Protein AF-A0A1M4V567-F1 (afdb_monomer_lite)

Secondary structure (DSSP, 8-state):
-HHHHHHHHHHHHHHHHHHHHHHHT--TTSHHHHHHHHHT-HHHHTS-HHHHHHHHHHHHHHHHHHHHHHHHH-HHHHHHHHHHHHHHHHHHHHT-

Sequence (96 aa):
MLIYHCIENYHAIAHQVSWLSTLCRIDLSNPAVLDAVIDGDAALRQGNPEAFDKMRGLLVLAFQLVERSSQLHGSTRTAEFVVATITEIEKRRAGH

pLDDT: mean 90.61, std 9.06, range [50.06, 97.25]

Organism: NCBI:txid1122156

Structure (mmCIF, N/CA/C/O backbone):
data_AF-A0A1M4V567-F1
#
_entry.id   AF-A0A1M4V567-F1
#
loop_
_atom_site.group_PDB
_atom_site.id
_atom_site.type_symbol
_atom_site.label_atom_id
_atom_site.label_alt_id
_atom_site.label_comp_id
_atom_site.label_asym_id
_atom_site.label_entity_id
_atom_site.label_seq_id
_atom_site.pdbx_PDB_ins_code
_atom_site.Cartn_x
_atom_site.Cartn_y
_atom_site.Cartn_z
_atom_site.occupancy
_atom_site.B_iso_or_equiv
_atom_site.auth_seq_id
_atom_site.auth_comp_id
_atom_site.auth_asym_id
_atom_site.auth_atom_id
_atom_site.pdbx_PDB_model_num
ATOM 1 N N . MET A 1 1 ? -0.016 3.733 -25.136 1.00 58.47 1 MET A N 1
ATOM 2 C CA . MET A 1 1 ? -1.366 3.803 -24.533 1.00 58.47 1 MET A CA 1
ATOM 3 C C . MET A 1 1 ? -1.468 3.039 -23.208 1.00 58.47 1 MET A C 1
ATOM 5 O O . MET A 1 1 ? -1.970 3.616 -22.261 1.00 58.47 1 MET A O 1
ATOM 9 N N . LEU A 1 2 ? -0.931 1.812 -23.080 1.00 61.03 2 LEU A N 1
ATOM 10 C CA . LEU A 1 2 ? -1.024 1.010 -21.837 1.00 61.03 2 LEU A CA 1
ATOM 11 C C . LEU A 1 2 ? -0.300 1.602 -20.604 1.00 61.03 2 LEU A C 1
ATOM 13 O O . LEU A 1 2 ? -0.789 1.437 -19.492 1.00 61.03 2 LEU A O 1
ATOM 17 N N . ILE A 1 3 ? 0.805 2.336 -20.800 1.00 58.94 3 ILE A N 1
ATOM 18 C CA . ILE A 1 3 ? 1.563 2.994 -19.712 1.00 58.94 3 ILE A CA 1
ATOM 19 C C . ILE A 1 3 ? 0.682 3.978 -18.933 1.00 58.94 3 ILE A C 1
ATOM 21 O O . ILE A 1 3 ? 0.640 3.937 -17.709 1.00 58.94 3 ILE A O 1
ATOM 25 N N . TYR A 1 4 ? -0.043 4.842 -19.650 1.00 62.78 4 TYR A N 1
ATOM 26 C CA . TYR A 1 4 ? -0.874 5.882 -19.040 1.00 62.78 4 TYR A CA 1
ATOM 27 C C . TYR A 1 4 ? -1.981 5.280 -18.177 1.00 62.78 4 TYR A C 1
ATOM 29 O O . TYR A 1 4 ? -2.192 5.729 -17.060 1.00 62.78 4 TYR A O 1
ATOM 37 N N . HIS A 1 5 ? -2.590 4.187 -18.639 1.00 77.12 5 HIS A N 1
ATOM 38 C CA . HIS A 1 5 ? -3.640 3.512 -17.888 1.00 77.12 5 HIS A CA 1
ATOM 39 C C . HIS A 1 5 ? -3.119 2.868 -16.592 1.00 77.12 5 HIS A C 1
ATOM 41 O O . HIS A 1 5 ? -3.780 2.929 -15.562 1.00 77.12 5 HIS A O 1
ATOM 47 N N . CYS A 1 6 ? -1.915 2.282 -16.606 1.00 78.50 6 CYS A N 1
ATOM 48 C CA . CYS A 1 6 ? -1.324 1.691 -15.401 1.00 78.50 6 CYS A CA 1
ATOM 49 C C . CYS A 1 6 ? -0.952 2.761 -14.360 1.00 78.50 6 CYS A C 1
ATOM 51 O O . CYS A 1 6 ? -1.170 2.555 -13.167 1.00 78.50 6 CYS A O 1
ATOM 53 N N . ILE A 1 7 ? -0.440 3.908 -14.821 1.00 77.56 7 ILE A N 1
ATOM 54 C CA . ILE A 1 7 ? -0.078 5.048 -13.969 1.00 77.56 7 ILE A CA 1
ATOM 55 C C . ILE A 1 7 ? -1.326 5.692 -13.360 1.00 77.56 7 ILE A C 1
ATOM 57 O O . ILE A 1 7 ? -1.368 5.883 -12.150 1.00 77.56 7 ILE A O 1
ATOM 61 N N . GLU A 1 8 ? -2.347 5.993 -14.167 1.00 80.50 8 GLU A N 1
ATOM 62 C CA . GLU A 1 8 ? -3.602 6.590 -13.686 1.00 80.50 8 GLU A CA 1
ATOM 63 C C . GLU A 1 8 ? -4.303 5.681 -12.670 1.00 80.50 8 GLU A C 1
ATOM 65 O O . GLU A 1 8 ? -4.746 6.149 -11.620 1.00 80.50 8 GLU A O 1
ATOM 70 N N . ASN A 1 9 ? -4.330 4.368 -12.929 1.00 88.25 9 ASN A N 1
ATOM 71 C CA . ASN A 1 9 ? -4.911 3.402 -12.000 1.00 88.25 9 ASN A CA 1
ATOM 72 C C . ASN A 1 9 ? -4.117 3.327 -10.689 1.00 88.25 9 ASN A C 1
ATOM 74 O O . ASN A 1 9 ? -4.718 3.354 -9.617 1.00 88.25 9 ASN A O 1
ATOM 78 N N . TYR A 1 10 ? -2.781 3.264 -10.751 1.00 93.0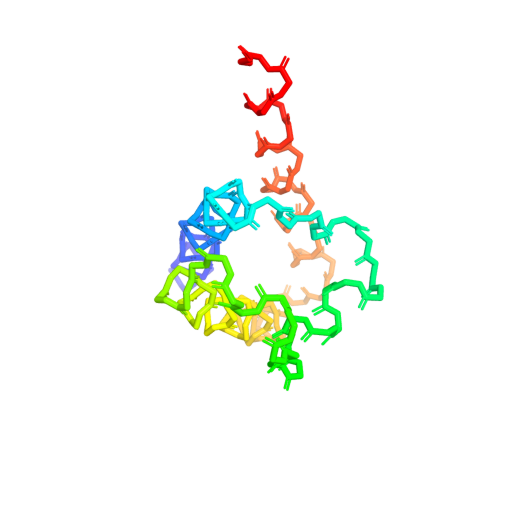6 10 TYR A N 1
ATOM 79 C CA . TYR A 1 10 ? -1.951 3.254 -9.543 1.00 93.06 10 TYR A CA 1
ATOM 80 C C . TYR A 1 10 ? -2.111 4.545 -8.736 1.00 93.06 10 TYR A C 1
ATOM 82 O O . TYR A 1 10 ? -2.240 4.491 -7.517 1.00 93.06 10 TYR A O 1
ATOM 90 N N . HIS A 1 11 ? -2.156 5.697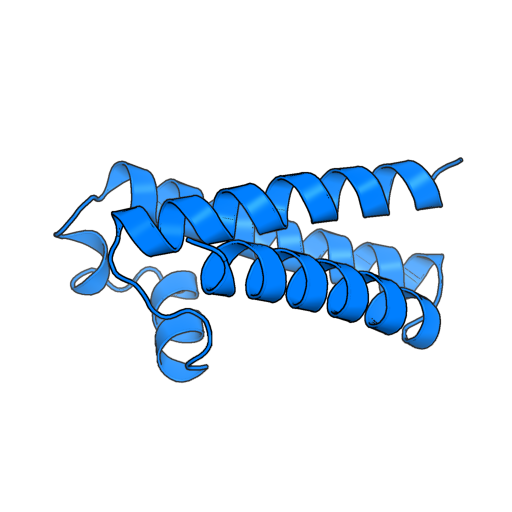 -9.409 1.00 93.69 11 HIS A N 1
ATOM 91 C CA . HIS A 1 11 ? -2.342 7.001 -8.777 1.00 93.69 11 HIS A CA 1
ATOM 92 C C . HIS A 1 11 ? -3.658 7.063 -7.997 1.00 93.69 11 HIS A C 1
ATOM 94 O O . HIS A 1 11 ? -3.649 7.329 -6.794 1.00 93.69 11 HIS A O 1
ATOM 100 N N . ALA A 1 12 ? -4.776 6.716 -8.638 1.00 94.44 12 ALA A N 1
ATOM 101 C CA . ALA A 1 12 ? -6.083 6.689 -7.988 1.00 94.44 12 ALA A CA 1
ATOM 102 C C . ALA A 1 12 ? -6.122 5.716 -6.795 1.00 94.44 12 ALA A C 1
ATOM 104 O O . ALA A 1 12 ? -6.637 6.057 -5.726 1.00 94.44 12 ALA A O 1
ATOM 105 N N . ILE A 1 13 ? -5.532 4.525 -6.952 1.00 95.81 13 ILE A N 1
ATOM 106 C CA . ILE A 1 13 ? -5.454 3.518 -5.888 1.00 95.81 13 ILE A CA 1
ATOM 107 C C . ILE A 1 13 ? -4.619 4.030 -4.713 1.00 95.81 13 ILE A C 1
ATOM 109 O O . ILE A 1 13 ? -5.067 3.934 -3.573 1.00 95.81 13 ILE A O 1
ATOM 113 N N . ALA A 1 14 ? -3.446 4.611 -4.962 1.00 95.62 14 ALA A N 1
ATOM 114 C CA . ALA A 1 14 ? -2.557 5.108 -3.916 1.00 95.62 14 ALA A CA 1
ATOM 115 C C . ALA A 1 14 ? -3.207 6.237 -3.097 1.00 95.62 14 ALA A C 1
ATOM 117 O O . ALA A 1 14 ? -3.124 6.237 -1.867 1.00 95.62 14 ALA A O 1
ATOM 118 N N . HIS A 1 15 ? -3.929 7.156 -3.750 1.00 95.81 15 HIS A N 1
ATOM 119 C CA . HIS A 1 15 ? -4.722 8.184 -3.060 1.00 95.81 15 HIS A CA 1
ATOM 120 C C . HIS A 1 15 ? -5.817 7.576 -2.187 1.00 95.81 15 HIS A C 1
ATOM 122 O O . HIS A 1 15 ? -6.004 7.982 -1.039 1.00 95.81 15 HIS A O 1
ATOM 128 N N . GLN A 1 16 ? -6.524 6.572 -2.701 1.00 96.44 16 GLN A N 1
ATOM 129 C CA . GLN A 1 16 ? -7.589 5.923 -1.951 1.00 96.44 16 GLN A CA 1
ATOM 130 C C . GLN A 1 16 ? -7.054 5.119 -0.759 1.00 96.44 16 GLN A C 1
ATOM 132 O O . GLN A 1 16 ? -7.621 5.206 0.328 1.00 96.44 16 GLN A O 1
ATOM 137 N N . VAL A 1 17 ? -5.947 4.391 -0.931 1.00 96.56 17 VAL A N 1
ATOM 138 C CA . VAL A 1 17 ? -5.229 3.709 0.158 1.00 96.56 17 VAL A CA 1
ATOM 139 C C . VAL A 1 17 ? -4.796 4.716 1.218 1.00 96.56 17 VAL A C 1
ATOM 141 O O . VAL A 1 17 ? -5.030 4.490 2.401 1.00 96.56 17 VAL A O 1
ATOM 144 N N . SER A 1 18 ? -4.236 5.853 0.803 1.00 95.50 18 SER A N 1
ATOM 145 C CA . SER A 1 18 ? -3.835 6.928 1.708 1.00 95.50 18 SER A CA 1
ATOM 146 C C . SER A 1 18 ? -5.009 7.452 2.543 1.00 95.50 18 SER A C 1
ATOM 148 O O . SER A 1 18 ? -4.892 7.586 3.760 1.00 95.50 18 SER A O 1
ATOM 150 N N . TRP A 1 19 ? -6.158 7.707 1.924 1.00 95.19 19 TRP A N 1
ATOM 151 C CA . TRP A 1 19 ? -7.345 8.165 2.645 1.00 95.19 19 TRP A CA 1
ATOM 152 C C . TRP A 1 19 ? -7.900 7.100 3.605 1.00 95.19 19 TRP A C 1
ATOM 154 O O . TRP A 1 19 ? -8.218 7.405 4.756 1.00 95.19 19 TRP A O 1
ATOM 164 N N . LEU A 1 20 ? -7.970 5.838 3.169 1.00 96.19 20 LEU A N 1
ATOM 165 C CA . LEU A 1 20 ? -8.429 4.732 4.014 1.00 96.19 20 LEU A CA 1
ATOM 166 C C . LEU A 1 20 ? -7.496 4.501 5.208 1.00 96.19 20 LEU A C 1
ATOM 168 O O . LEU A 1 20 ? -7.980 4.266 6.313 1.00 96.19 20 LEU A O 1
ATOM 172 N N . SER A 1 21 ? -6.179 4.639 5.024 1.00 94.62 21 SER A N 1
ATOM 173 C CA . SER A 1 21 ? -5.215 4.501 6.121 1.00 94.62 21 SER A CA 1
ATOM 174 C C . SER A 1 21 ? -5.447 5.556 7.203 1.00 94.62 21 SER A C 1
ATOM 176 O O . SER A 1 21 ? -5.367 5.245 8.391 1.00 94.62 21 SER A O 1
ATOM 178 N N . THR A 1 22 ? -5.831 6.779 6.821 1.00 93.31 22 THR A N 1
ATOM 179 C CA . THR A 1 22 ? -6.233 7.827 7.768 1.00 93.31 22 THR A CA 1
ATOM 180 C C . THR A 1 22 ? -7.517 7.460 8.518 1.00 93.31 22 THR A C 1
ATOM 182 O O . THR A 1 22 ? -7.568 7.631 9.736 1.00 93.31 22 THR A O 1
ATOM 185 N N . LEU A 1 23 ? -8.531 6.908 7.839 1.00 92.62 23 LEU A N 1
ATOM 186 C CA . LEU A 1 23 ? -9.771 6.461 8.494 1.00 92.62 23 LEU A CA 1
ATOM 187 C C . LEU A 1 23 ? -9.536 5.323 9.490 1.00 92.62 23 LEU A C 1
ATOM 189 O O . LEU A 1 23 ? -10.133 5.310 10.565 1.00 92.62 23 LEU A O 1
ATOM 193 N N . CYS A 1 24 ? -8.660 4.383 9.141 1.00 93.12 24 CYS A N 1
ATOM 194 C CA . CYS A 1 24 ? -8.287 3.268 10.005 1.00 93.12 24 CYS A CA 1
ATOM 195 C C . CYS A 1 24 ? -7.261 3.658 11.082 1.00 93.12 24 CYS A C 1
ATOM 197 O O . CYS A 1 24 ? -7.011 2.858 11.978 1.00 93.12 24 CYS A O 1
ATOM 199 N N . ARG A 1 25 ? -6.676 4.867 11.017 1.00 93.56 25 ARG A N 1
ATOM 200 C CA . ARG A 1 25 ? -5.548 5.317 11.860 1.00 93.56 25 ARG A CA 1
ATOM 201 C C . ARG A 1 25 ? -4.338 4.380 11.780 1.00 93.56 25 ARG A C 1
ATOM 203 O O . ARG A 1 25 ? -3.693 4.091 12.783 1.00 93.56 25 ARG A O 1
ATOM 210 N N . ILE A 1 26 ? -4.050 3.909 10.572 1.00 93.81 26 ILE A N 1
ATOM 211 C CA . ILE A 1 26 ? -2.965 2.980 10.270 1.00 93.81 26 ILE A CA 1
ATOM 212 C C . ILE A 1 26 ? -1.837 3.732 9.566 1.00 93.81 26 ILE A C 1
ATOM 214 O O . ILE A 1 26 ? -2.048 4.411 8.554 1.00 93.81 26 ILE A O 1
ATOM 218 N N . ASP A 1 27 ? -0.629 3.569 10.099 1.00 92.62 27 ASP A N 1
ATOM 219 C CA . ASP A 1 27 ? 0.599 4.058 9.490 1.00 92.62 27 ASP A CA 1
ATOM 220 C C . ASP A 1 27 ? 1.205 2.995 8.567 1.00 92.62 27 ASP A C 1
ATOM 222 O O . ASP A 1 27 ? 1.893 2.076 9.005 1.00 92.62 27 ASP A O 1
ATOM 226 N N . LEU A 1 28 ? 0.939 3.139 7.268 1.00 92.44 28 LEU A N 1
ATOM 227 C CA . LEU A 1 28 ? 1.465 2.250 6.229 1.00 92.44 28 LEU A CA 1
ATOM 228 C C . LEU A 1 28 ? 2.944 2.508 5.894 1.00 92.44 28 LEU A C 1
ATOM 230 O O . LEU A 1 28 ? 3.506 1.769 5.091 1.00 92.44 28 LEU A O 1
ATOM 234 N N . SER A 1 29 ? 3.579 3.539 6.469 1.00 90.31 29 SER A N 1
ATOM 235 C CA . SER A 1 29 ? 5.024 3.750 6.304 1.00 90.31 29 SER A CA 1
ATOM 236 C C . SER A 1 29 ? 5.853 2.760 7.125 1.00 90.31 29 SER A C 1
ATOM 238 O O . SER A 1 29 ? 7.019 2.523 6.812 1.00 90.31 29 SER A O 1
ATOM 240 N N . ASN A 1 30 ? 5.243 2.140 8.142 1.00 93.38 30 ASN A N 1
ATOM 241 C CA . ASN A 1 30 ? 5.850 1.074 8.922 1.00 93.38 30 ASN A CA 1
ATOM 242 C C . ASN A 1 30 ? 5.690 -0.278 8.193 1.00 93.38 30 ASN A C 1
ATOM 244 O O . ASN A 1 30 ? 4.562 -0.764 8.073 1.00 93.38 30 ASN A O 1
ATOM 248 N N . PRO A 1 31 ? 6.789 -0.932 7.766 1.00 91.44 31 PRO A N 1
ATOM 249 C CA . PRO A 1 31 ? 6.722 -2.198 7.037 1.00 91.44 31 PRO A CA 1
ATOM 250 C C . PRO A 1 31 ? 5.998 -3.311 7.801 1.00 91.44 31 PRO A C 1
ATOM 252 O O . PRO A 1 31 ? 5.196 -4.024 7.216 1.00 91.44 31 PRO A O 1
ATOM 255 N N . ALA A 1 32 ? 6.191 -3.410 9.121 1.00 94.56 32 ALA A N 1
ATOM 256 C CA . ALA A 1 32 ? 5.531 -4.440 9.926 1.00 94.56 32 ALA A CA 1
ATOM 257 C C . ALA A 1 32 ? 4.007 -4.237 9.994 1.00 94.56 32 ALA A C 1
ATOM 259 O O . ALA A 1 32 ? 3.244 -5.197 10.054 1.00 94.56 32 ALA A O 1
ATOM 260 N N . VAL A 1 33 ? 3.555 -2.979 9.972 1.00 95.19 33 VAL A N 1
ATOM 261 C CA . VAL A 1 33 ? 2.125 -2.644 9.931 1.00 95.19 33 VAL A CA 1
ATOM 262 C C . VAL A 1 33 ? 1.553 -2.923 8.547 1.00 95.19 33 VAL A C 1
ATOM 264 O O . VAL A 1 33 ? 0.452 -3.457 8.441 1.00 95.19 33 VAL A O 1
ATOM 267 N N . LEU A 1 34 ? 2.294 -2.586 7.489 1.00 94.81 34 LEU A N 1
ATOM 268 C CA . LEU A 1 34 ? 1.913 -2.912 6.119 1.00 94.81 34 LEU A CA 1
ATOM 269 C C . LEU A 1 34 ? 1.728 -4.426 5.945 1.00 94.81 34 LEU A C 1
ATOM 271 O O . LEU A 1 34 ? 0.689 -4.845 5.439 1.00 94.81 34 LEU A O 1
ATOM 275 N N . ASP A 1 35 ? 2.677 -5.229 6.427 1.00 94.50 35 ASP A N 1
ATOM 276 C CA . ASP A 1 35 ? 2.599 -6.692 6.383 1.00 94.50 35 ASP A CA 1
ATOM 277 C C . ASP A 1 35 ? 1.371 -7.205 7.151 1.00 94.50 35 ASP A C 1
ATOM 279 O O . ASP A 1 35 ? 0.563 -7.949 6.598 1.00 94.50 35 ASP A O 1
ATOM 283 N N . ALA A 1 36 ? 1.133 -6.710 8.371 1.00 95.62 36 ALA A N 1
ATOM 284 C CA . ALA A 1 36 ? -0.049 -7.071 9.158 1.00 95.62 36 ALA A CA 1
ATOM 285 C C . ALA A 1 36 ? -1.376 -6.706 8.459 1.00 95.62 36 ALA A C 1
ATOM 287 O O . ALA A 1 36 ? -2.362 -7.442 8.543 1.00 95.62 36 ALA A O 1
ATOM 288 N N . VAL A 1 37 ? -1.423 -5.586 7.728 1.00 95.62 37 VAL A N 1
ATOM 289 C CA . VAL A 1 37 ? -2.584 -5.217 6.901 1.00 95.62 37 VAL A CA 1
ATOM 290 C C . VAL A 1 37 ? -2.774 -6.208 5.751 1.00 95.62 37 VAL A C 1
ATOM 292 O O . VAL A 1 37 ? -3.904 -6.634 5.503 1.00 95.62 37 VAL A O 1
ATOM 295 N N . ILE A 1 38 ? -1.700 -6.594 5.056 1.00 95.12 38 ILE A N 1
ATOM 296 C CA . ILE A 1 38 ? -1.748 -7.578 3.962 1.00 95.12 38 ILE A CA 1
ATOM 297 C C . ILE A 1 38 ? -2.193 -8.955 4.468 1.00 95.12 38 ILE A C 1
ATOM 299 O O . ILE A 1 38 ? -3.055 -9.591 3.845 1.00 95.12 38 ILE A O 1
ATOM 303 N N . ASP A 1 39 ? -1.708 -9.367 5.634 1.00 95.50 39 ASP A N 1
ATOM 304 C CA . ASP A 1 39 ? -2.085 -10.622 6.288 1.00 95.50 39 ASP A CA 1
ATOM 305 C C . ASP A 1 39 ? -3.515 -10.596 6.845 1.00 95.50 39 ASP A C 1
ATOM 307 O O . ASP A 1 39 ? -4.114 -11.641 7.099 1.00 95.50 39 ASP A O 1
ATOM 311 N N . GLY A 1 40 ? -4.118 -9.409 6.952 1.00 93.81 40 GLY A N 1
ATOM 312 C CA . GLY A 1 40 ? -5.486 -9.241 7.427 1.00 93.81 40 GLY A CA 1
ATOM 313 C C . GLY A 1 40 ? -5.606 -9.370 8.943 1.00 93.81 40 GLY A C 1
ATOM 314 O O . GLY A 1 40 ? -6.581 -9.948 9.426 1.00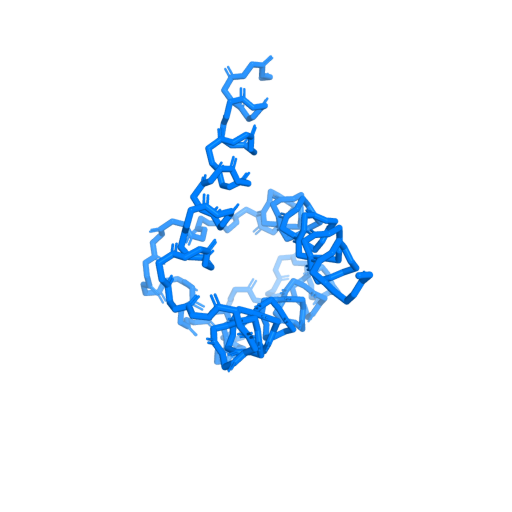 93.81 40 GLY A O 1
ATOM 315 N N . ASP A 1 41 ? -4.629 -8.839 9.684 1.00 94.44 41 ASP A N 1
ATOM 316 C CA . ASP A 1 41 ? -4.590 -8.873 11.145 1.00 94.44 41 ASP A CA 1
ATOM 317 C C . ASP A 1 41 ? -5.915 -8.379 11.756 1.00 94.44 41 ASP A C 1
ATOM 319 O O . ASP A 1 41 ? -6.362 -7.239 11.567 1.00 94.44 41 ASP A O 1
ATOM 323 N N . ALA A 1 42 ? -6.553 -9.270 12.519 1.00 91.00 42 ALA A N 1
ATOM 324 C CA . ALA A 1 42 ? -7.856 -9.033 13.115 1.00 91.00 42 ALA A CA 1
ATOM 325 C C . ALA A 1 42 ? -7.855 -7.886 14.136 1.00 91.00 42 ALA A C 1
ATOM 327 O O . ALA A 1 42 ? -8.908 -7.281 14.336 1.00 91.00 42 ALA A O 1
ATOM 328 N N . ALA A 1 43 ? -6.720 -7.572 14.771 1.00 90.25 43 ALA A N 1
ATOM 329 C CA . ALA A 1 43 ? -6.594 -6.465 15.716 1.00 90.25 43 ALA A CA 1
ATOM 330 C C . ALA A 1 43 ? -6.676 -5.106 15.005 1.00 90.25 43 ALA A C 1
ATOM 332 O O . ALA A 1 43 ? -7.387 -4.212 15.465 1.00 90.25 43 ALA A O 1
ATOM 333 N N . LEU A 1 44 ? -6.027 -4.969 13.845 1.00 89.00 44 LEU A N 1
ATOM 334 C CA . LEU A 1 44 ? -6.073 -3.744 13.035 1.00 89.00 44 LEU A CA 1
ATOM 335 C C . LEU A 1 44 ? -7.451 -3.524 12.394 1.00 89.00 44 LEU A C 1
ATOM 337 O O . LEU A 1 44 ? -7.883 -2.387 12.192 1.00 89.00 44 LEU A O 1
ATOM 341 N N . ARG A 1 45 ? -8.177 -4.612 12.124 1.00 90.56 45 ARG A N 1
ATOM 342 C CA . ARG A 1 45 ? -9.508 -4.584 11.508 1.00 90.56 45 ARG A CA 1
ATOM 343 C C . ARG A 1 45 ? -10.613 -4.022 12.416 1.00 90.56 45 ARG A C 1
ATOM 345 O O . ARG A 1 45 ? -11.626 -3.557 11.901 1.00 90.56 45 ARG A O 1
ATOM 352 N N . GLN A 1 46 ? -10.457 -4.045 13.745 1.00 86.50 46 GLN A N 1
ATOM 353 C CA . GLN A 1 46 ? -11.557 -3.763 14.689 1.00 86.50 46 GLN A CA 1
ATOM 354 C C . GLN A 1 46 ? -12.100 -2.328 14.627 1.00 86.50 46 GLN A C 1
ATOM 356 O O . GLN A 1 46 ? -13.284 -2.119 14.879 1.00 86.50 46 GLN A O 1
ATOM 361 N N . GLY A 1 47 ? -11.259 -1.342 14.299 1.00 83.12 47 GLY A N 1
ATOM 362 C CA . GLY A 1 47 ? -11.663 0.068 14.313 1.00 83.12 47 GLY A CA 1
ATOM 363 C C . GLY A 1 47 ? -12.638 0.436 13.191 1.00 83.12 47 GLY A C 1
ATOM 364 O O . GLY A 1 47 ? -13.595 1.173 13.415 1.00 83.12 47 GLY A O 1
ATOM 365 N N . ASN A 1 48 ? -12.401 -0.081 11.983 1.00 92.25 48 ASN A N 1
ATOM 366 C CA . ASN A 1 48 ? -13.271 0.114 10.825 1.00 92.25 48 ASN A CA 1
ATOM 367 C C . ASN A 1 48 ? -13.083 -1.053 9.836 1.00 92.25 48 ASN A C 1
ATOM 369 O O . ASN A 1 48 ? -12.244 -0.958 8.935 1.00 92.25 48 ASN A O 1
ATOM 373 N N . PRO A 1 49 ? -13.838 -2.155 10.007 1.00 94.31 49 PRO A N 1
ATOM 374 C CA . PRO A 1 49 ? -13.635 -3.376 9.232 1.00 94.31 49 PRO A CA 1
ATOM 375 C C . PRO A 1 49 ? -13.799 -3.184 7.723 1.00 94.31 49 PRO A C 1
ATOM 377 O O . PRO A 1 49 ? -13.022 -3.727 6.948 1.00 94.31 49 PRO A O 1
ATOM 380 N N . GLU A 1 50 ? -14.775 -2.378 7.301 1.00 95.25 50 GLU A N 1
ATOM 381 C CA . GLU A 1 50 ? -15.042 -2.129 5.882 1.00 95.25 50 GLU A CA 1
ATOM 382 C C . GLU A 1 50 ? -13.911 -1.327 5.227 1.00 95.25 50 GLU A C 1
ATOM 384 O O . GLU A 1 50 ? -13.406 -1.701 4.165 1.00 95.25 50 GLU A O 1
ATOM 389 N N . ALA A 1 51 ? -13.473 -0.240 5.874 1.00 95.19 51 ALA A N 1
ATOM 390 C CA . ALA A 1 51 ? -12.356 0.555 5.374 1.00 95.19 51 ALA A CA 1
ATOM 391 C C . ALA A 1 51 ? -11.053 -0.256 5.356 1.00 95.19 51 ALA A C 1
ATOM 393 O O . ALA A 1 51 ? -10.280 -0.140 4.403 1.00 95.19 51 ALA A O 1
ATOM 394 N N . PHE A 1 52 ? -10.842 -1.111 6.361 1.00 97.25 52 PHE A N 1
ATOM 395 C CA . PHE A 1 52 ? -9.689 -2.001 6.440 1.00 97.25 52 PHE A CA 1
ATOM 396 C C . PHE A 1 52 ? -9.681 -3.027 5.302 1.00 97.25 52 PHE A C 1
ATOM 398 O O . PHE A 1 52 ? -8.700 -3.109 4.562 1.00 97.25 52 PHE A O 1
ATOM 405 N N . ASP A 1 53 ? -10.780 -3.762 5.108 1.00 97.06 53 ASP A N 1
ATOM 406 C CA . ASP A 1 53 ? -10.884 -4.794 4.070 1.00 97.06 53 ASP A CA 1
ATOM 407 C C . ASP A 1 53 ? -10.686 -4.182 2.671 1.00 97.06 53 ASP A C 1
ATOM 409 O O . ASP A 1 53 ? -9.978 -4.738 1.824 1.00 97.06 53 ASP A O 1
ATOM 413 N N . LYS A 1 54 ? -11.237 -2.980 2.447 1.00 97.06 54 LYS A N 1
ATOM 414 C CA . LYS A 1 54 ? -11.038 -2.220 1.209 1.00 97.06 54 LYS A CA 1
ATOM 415 C C . LYS A 1 54 ? -9.592 -1.762 1.029 1.00 97.06 54 LYS A C 1
ATOM 417 O O . LYS A 1 54 ? -9.047 -1.908 -0.064 1.00 97.06 54 LYS A O 1
ATOM 422 N N . MET A 1 55 ? -8.965 -1.221 2.074 1.00 96.81 55 MET A N 1
ATOM 423 C CA . MET A 1 55 ? -7.568 -0.776 2.040 1.00 96.81 55 MET A CA 1
ATOM 424 C C . MET A 1 55 ? -6.638 -1.939 1.705 1.00 96.81 55 MET A C 1
ATOM 426 O O . MET A 1 55 ? -5.806 -1.818 0.808 1.00 96.81 55 MET A O 1
ATOM 430 N N . ARG A 1 56 ? -6.830 -3.082 2.370 1.00 97.12 56 ARG A N 1
ATOM 431 C CA . ARG A 1 56 ? -6.091 -4.318 2.117 1.00 97.12 56 ARG A CA 1
ATOM 432 C C . ARG A 1 56 ? -6.237 -4.775 0.666 1.00 97.12 56 ARG A C 1
ATOM 434 O O . ARG A 1 56 ? -5.236 -5.040 0.006 1.00 97.12 56 ARG A O 1
ATOM 441 N N . GLY A 1 57 ? -7.464 -4.830 0.145 1.00 97.00 57 GLY A N 1
ATOM 442 C CA . GLY A 1 57 ? -7.709 -5.205 -1.251 1.00 97.00 57 GLY A CA 1
ATOM 443 C C . GLY A 1 57 ? -7.023 -4.263 -2.248 1.00 97.00 57 GLY A C 1
ATOM 444 O O . GLY A 1 57 ? -6.402 -4.716 -3.208 1.00 97.00 57 GLY A O 1
ATOM 445 N N . LEU A 1 58 ? -7.076 -2.954 -1.993 1.00 96.88 58 LEU A N 1
ATOM 446 C CA . LEU A 1 58 ? -6.422 -1.947 -2.829 1.00 96.88 58 LEU A CA 1
ATOM 447 C C . LEU A 1 58 ? -4.891 -2.012 -2.767 1.00 96.88 58 LEU A C 1
ATOM 449 O O . LEU A 1 58 ? -4.249 -1.819 -3.796 1.00 96.88 58 LEU A O 1
ATOM 453 N N . LEU A 1 59 ? -4.300 -2.326 -1.611 1.00 95.81 59 LEU A N 1
ATOM 454 C CA . LEU A 1 59 ? -2.855 -2.537 -1.484 1.00 95.81 59 LEU A CA 1
ATOM 455 C C . LEU A 1 59 ? -2.382 -3.730 -2.325 1.00 95.81 59 LEU A C 1
ATOM 457 O O . LEU A 1 59 ? -1.407 -3.611 -3.064 1.00 95.81 59 LEU A O 1
ATOM 461 N N . VAL A 1 60 ? -3.108 -4.852 -2.287 1.00 95.44 60 VAL A N 1
ATOM 462 C CA . VAL A 1 60 ? -2.808 -6.018 -3.137 1.00 95.44 60 VAL A CA 1
ATOM 463 C C . VAL A 1 60 ? -2.892 -5.650 -4.622 1.00 95.44 60 VAL A C 1
ATOM 465 O O . VAL A 1 60 ? -1.993 -5.985 -5.394 1.00 95.44 60 VAL A O 1
ATOM 468 N N . LEU A 1 61 ? -3.931 -4.912 -5.028 1.00 94.62 61 LEU A N 1
ATOM 469 C CA . LEU A 1 61 ? -4.065 -4.428 -6.407 1.00 94.62 61 LEU A CA 1
ATOM 470 C C . LEU A 1 61 ? -2.927 -3.475 -6.805 1.00 94.62 61 LEU A C 1
ATOM 472 O O . LEU A 1 61 ? -2.432 -3.551 -7.930 1.00 94.62 61 LEU A O 1
ATOM 476 N N . ALA A 1 62 ? -2.484 -2.604 -5.894 1.00 94.44 62 ALA A N 1
ATOM 477 C CA . ALA A 1 62 ? -1.356 -1.709 -6.126 1.00 94.44 62 ALA A CA 1
ATOM 478 C C . ALA A 1 62 ? -0.065 -2.498 -6.396 1.00 94.44 62 ALA A C 1
ATOM 480 O O . ALA A 1 62 ? 0.631 -2.202 -7.368 1.00 94.44 62 ALA A O 1
ATOM 481 N N . PHE A 1 63 ? 0.219 -3.545 -5.610 1.00 93.69 63 PHE A N 1
ATOM 482 C CA . PHE A 1 63 ? 1.373 -4.419 -5.842 1.00 93.69 63 PHE A CA 1
ATOM 483 C C . PHE A 1 63 ? 1.310 -5.123 -7.199 1.00 93.69 63 PHE A C 1
ATOM 485 O O . PHE A 1 63 ? 2.295 -5.114 -7.935 1.00 93.69 63 PHE A O 1
ATOM 492 N N . GLN A 1 64 ? 0.145 -5.654 -7.579 1.00 93.44 64 GLN A N 1
ATOM 493 C CA . GLN A 1 64 ? -0.046 -6.291 -8.887 1.00 93.44 64 GLN A CA 1
ATOM 494 C C . GLN A 1 64 ? 0.157 -5.309 -10.051 1.00 93.44 64 GLN A C 1
ATOM 496 O O . GLN A 1 64 ? 0.720 -5.672 -11.084 1.00 93.44 64 GLN A O 1
ATOM 501 N N . LEU A 1 65 ? -0.274 -4.053 -9.902 1.00 93.38 65 LEU A N 1
ATOM 502 C CA . LEU A 1 65 ? -0.041 -3.005 -10.900 1.00 93.38 65 LEU A CA 1
ATOM 503 C C . LEU A 1 65 ? 1.440 -2.638 -11.014 1.00 93.38 65 LEU A C 1
ATOM 505 O O . LEU A 1 65 ? 1.934 -2.475 -12.129 1.00 93.38 65 LEU A O 1
ATOM 509 N N . VAL A 1 66 ? 2.154 -2.538 -9.891 1.00 94.31 66 VAL A N 1
ATOM 510 C CA . VAL A 1 66 ? 3.603 -2.288 -9.876 1.00 94.31 66 VAL A CA 1
ATOM 511 C C . VAL A 1 66 ? 4.353 -3.443 -10.533 1.00 94.31 66 VAL A C 1
ATOM 513 O O . VAL A 1 66 ? 5.189 -3.208 -11.403 1.00 94.31 66 VAL A O 1
ATOM 516 N N . GLU A 1 67 ? 4.019 -4.686 -10.191 1.00 94.12 67 GLU A N 1
ATOM 517 C CA . GLU A 1 67 ? 4.615 -5.876 -10.799 1.00 94.12 67 GLU A CA 1
ATOM 518 C C . GLU A 1 67 ? 4.368 -5.910 -12.313 1.00 94.12 67 GLU A C 1
ATOM 520 O O . GLU A 1 67 ? 5.309 -6.027 -13.103 1.00 94.12 67 GLU A O 1
ATOM 525 N N . ARG A 1 68 ? 3.115 -5.716 -12.738 1.00 91.88 68 ARG A N 1
ATOM 526 C CA . ARG A 1 68 ? 2.746 -5.684 -14.156 1.00 91.88 68 ARG A CA 1
ATOM 527 C C . ARG A 1 68 ? 3.437 -4.547 -14.903 1.00 91.88 68 ARG A C 1
ATOM 529 O O . ARG A 1 68 ? 3.909 -4.746 -16.021 1.00 91.88 68 ARG A O 1
ATOM 536 N N . SER A 1 69 ? 3.515 -3.360 -14.306 1.00 92.00 69 SER A N 1
ATOM 537 C CA . SER A 1 69 ? 4.242 -2.237 -14.895 1.00 92.00 69 SER A CA 1
ATOM 538 C C . SER A 1 69 ? 5.730 -2.551 -15.029 1.00 92.00 69 SER A C 1
ATOM 540 O O . SER A 1 69 ? 6.314 -2.273 -16.073 1.00 92.00 69 SER A O 1
ATOM 542 N N . SER A 1 70 ? 6.338 -3.174 -14.018 1.00 94.25 70 SER A N 1
ATOM 543 C CA . SER A 1 70 ? 7.745 -3.573 -14.054 1.00 94.25 70 SER A CA 1
ATOM 544 C C . SER A 1 70 ? 8.023 -4.540 -15.209 1.00 94.25 70 SER A C 1
ATOM 546 O O . SER A 1 70 ? 8.963 -4.335 -15.976 1.00 94.25 70 SER A O 1
ATOM 548 N N . GLN A 1 71 ? 7.144 -5.526 -15.415 1.00 92.94 71 GLN A N 1
ATOM 549 C CA . GLN A 1 71 ? 7.236 -6.479 -16.527 1.00 92.94 71 GLN A CA 1
ATOM 550 C C . GLN A 1 71 ? 7.072 -5.813 -17.904 1.00 92.94 71 GLN A C 1
ATOM 552 O O . GLN A 1 71 ? 7.747 -6.193 -18.858 1.00 92.94 71 GLN A O 1
ATOM 557 N N . LEU A 1 72 ? 6.184 -4.822 -18.028 1.00 90.81 72 LEU A N 1
ATOM 558 C CA . LEU A 1 72 ? 5.885 -4.168 -19.308 1.00 90.81 72 LEU A CA 1
ATOM 559 C C . LEU A 1 72 ? 6.837 -3.015 -19.656 1.00 90.81 72 LEU A C 1
ATOM 561 O O . LEU A 1 72 ? 7.014 -2.690 -20.832 1.00 90.81 72 LEU A O 1
ATOM 565 N N . HIS A 1 73 ? 7.370 -2.325 -18.650 1.00 88.12 73 HIS A N 1
ATOM 566 C CA . HIS A 1 73 ? 8.013 -1.014 -18.802 1.00 88.12 73 HIS A CA 1
ATOM 567 C C . HIS A 1 73 ? 9.388 -0.924 -18.133 1.00 88.12 73 HIS A C 1
ATOM 569 O O . HIS A 1 73 ? 10.069 0.092 -18.284 1.00 88.12 73 HIS A O 1
ATOM 575 N N . GLY A 1 74 ? 9.805 -1.981 -17.436 1.00 93.06 74 GLY A N 1
ATOM 576 C CA . GLY A 1 74 ? 11.052 -2.051 -16.691 1.00 93.06 74 GLY A CA 1
ATOM 577 C C . GLY A 1 74 ? 10.938 -1.483 -15.276 1.00 93.06 74 GLY A C 1
ATOM 578 O O . GLY A 1 74 ? 10.129 -0.593 -14.983 1.00 93.06 74 GLY A O 1
ATO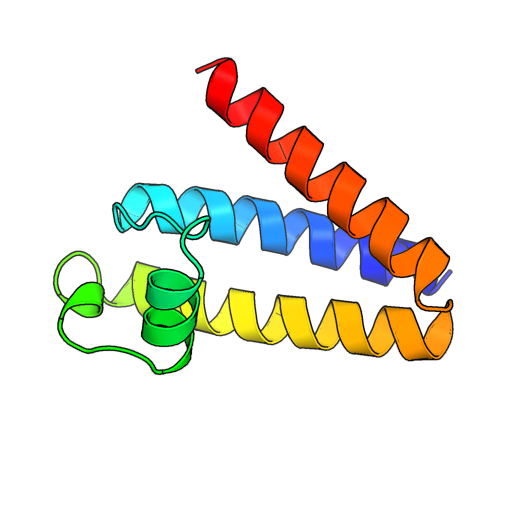M 579 N N . SER A 1 75 ? 11.798 -1.992 -14.394 1.00 93.94 75 SER A N 1
ATOM 580 C CA . SER A 1 75 ? 11.814 -1.640 -12.972 1.00 93.94 75 SER A CA 1
ATOM 581 C C . SER A 1 75 ? 12.133 -0.166 -12.727 1.00 93.94 75 SER A C 1
ATOM 583 O O . SER A 1 75 ? 11.495 0.450 -11.882 1.00 93.94 75 SER A O 1
ATOM 585 N N . THR A 1 76 ? 13.066 0.427 -13.484 1.00 94.56 76 THR A N 1
ATOM 586 C CA . THR A 1 76 ? 13.482 1.831 -13.300 1.00 94.56 76 THR A CA 1
ATOM 587 C C . THR A 1 76 ? 12.320 2.793 -13.514 1.00 94.56 76 THR A C 1
ATOM 589 O O . THR A 1 76 ? 11.964 3.545 -12.613 1.00 94.56 76 THR A O 1
ATOM 592 N N . ARG A 1 77 ? 11.657 2.705 -14.674 1.00 91.00 77 ARG A N 1
ATOM 593 C CA . ARG A 1 77 ? 10.510 3.560 -15.000 1.00 91.00 77 ARG A CA 1
ATOM 594 C C . ARG A 1 77 ? 9.349 3.345 -14.034 1.00 91.00 77 ARG A C 1
ATOM 596 O O . ARG A 1 77 ? 8.609 4.277 -13.734 1.00 91.00 77 ARG A O 1
ATOM 603 N N . THR A 1 78 ? 9.192 2.112 -13.555 1.00 93.56 78 THR A N 1
ATOM 604 C CA . THR A 1 78 ? 8.160 1.776 -12.577 1.00 93.56 78 THR A CA 1
ATOM 605 C C . THR A 1 78 ? 8.430 2.425 -11.224 1.00 93.56 78 THR A C 1
ATOM 607 O O . THR A 1 78 ? 7.554 3.084 -10.668 1.00 93.56 78 THR A O 1
ATOM 610 N N . ALA A 1 79 ? 9.661 2.315 -10.728 1.00 94.62 79 ALA A N 1
ATOM 611 C CA . ALA A 1 79 ? 10.075 2.954 -9.488 1.00 94.62 79 ALA A CA 1
ATOM 612 C C . ALA A 1 79 ? 9.911 4.481 -9.552 1.00 94.62 79 ALA A C 1
ATOM 614 O O . ALA A 1 79 ? 9.393 5.071 -8.608 1.00 94.62 79 ALA A O 1
ATOM 615 N N . GLU A 1 80 ? 10.275 5.113 -10.672 1.00 94.31 80 GLU A N 1
ATOM 616 C CA . GLU A 1 80 ? 10.140 6.564 -10.861 1.00 94.31 80 GLU A CA 1
ATOM 617 C C . GLU A 1 80 ? 8.700 7.057 -10.659 1.00 94.31 80 GLU A C 1
ATOM 619 O O . GLU A 1 80 ? 8.481 8.005 -9.902 1.00 94.31 80 GLU A O 1
ATOM 624 N N . PHE A 1 81 ? 7.699 6.418 -11.283 1.00 91.81 81 PHE A N 1
ATOM 625 C CA . PHE A 1 81 ? 6.311 6.872 -11.121 1.00 91.81 81 PHE A CA 1
ATOM 626 C C . PHE A 1 81 ? 5.738 6.523 -9.742 1.00 91.81 81 PHE A C 1
ATOM 628 O O . PHE A 1 81 ? 4.930 7.290 -9.209 1.00 91.81 81 PHE A O 1
ATOM 635 N N . VAL A 1 82 ? 6.140 5.387 -9.157 1.00 94.50 82 VAL A N 1
ATOM 636 C CA . VAL A 1 82 ? 5.730 4.988 -7.802 1.00 94.50 82 VAL A CA 1
ATOM 637 C C . VAL A 1 82 ? 6.212 6.026 -6.795 1.00 94.50 82 VAL A C 1
ATOM 639 O O . VAL A 1 82 ? 5.403 6.555 -6.033 1.00 94.50 82 VAL A O 1
ATOM 642 N N . VAL A 1 83 ? 7.500 6.378 -6.847 1.00 95.25 83 VAL A N 1
ATOM 643 C CA . VAL A 1 83 ? 8.098 7.412 -5.993 1.00 95.25 83 VAL A CA 1
ATOM 644 C C . VAL A 1 83 ? 7.408 8.753 -6.218 1.00 95.25 83 VAL A C 1
ATOM 646 O O . VAL A 1 83 ? 6.989 9.382 -5.251 1.00 95.25 83 VAL A O 1
ATOM 649 N N . ALA A 1 84 ? 7.205 9.166 -7.473 1.00 94.81 84 ALA A N 1
ATOM 650 C CA . ALA A 1 84 ? 6.524 10.423 -7.778 1.00 94.81 84 ALA A CA 1
ATOM 651 C C . ALA A 1 84 ? 5.108 10.492 -7.174 1.00 94.81 84 ALA A C 1
ATOM 653 O O . ALA A 1 84 ? 4.727 11.522 -6.618 1.00 94.81 84 ALA A O 1
ATOM 654 N N . THR A 1 85 ? 4.352 9.393 -7.241 1.00 94.62 85 THR A N 1
ATOM 655 C CA . THR A 1 85 ? 3.000 9.291 -6.671 1.00 94.62 85 THR A CA 1
ATOM 656 C C . THR A 1 85 ? 3.025 9.363 -5.144 1.00 94.62 85 THR A C 1
ATOM 658 O O . THR A 1 85 ? 2.260 10.120 -4.551 1.00 94.62 85 THR A O 1
ATOM 661 N N . ILE A 1 86 ? 3.923 8.617 -4.493 1.00 93.06 86 ILE A N 1
ATOM 662 C CA . ILE A 1 86 ? 4.045 8.615 -3.026 1.00 93.06 86 ILE A CA 1
ATOM 663 C C . ILE A 1 86 ? 4.450 10.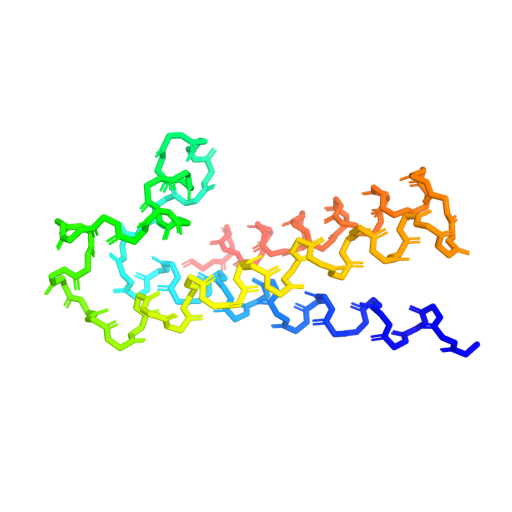005 -2.525 1.00 93.06 86 ILE A C 1
ATOM 665 O O . ILE A 1 86 ? 3.780 10.561 -1.658 1.00 93.06 86 ILE A O 1
ATOM 669 N N . THR A 1 87 ? 5.472 10.615 -3.131 1.00 94.81 87 THR A N 1
ATOM 670 C CA . THR A 1 87 ? 5.920 11.972 -2.786 1.00 94.81 87 THR A CA 1
ATOM 671 C C . THR A 1 87 ? 4.805 13.006 -2.956 1.00 94.81 87 THR A C 1
ATOM 673 O O . THR A 1 87 ? 4.700 13.955 -2.180 1.00 94.81 87 THR A O 1
ATOM 676 N N . GLU A 1 88 ? 3.962 12.864 -3.978 1.00 94.56 88 GLU A N 1
ATOM 677 C CA . GLU A 1 88 ? 2.821 13.752 -4.195 1.00 94.56 88 GLU A CA 1
ATOM 678 C C . GLU A 1 88 ? 1.753 13.603 -3.100 1.00 94.56 88 GLU A C 1
ATOM 680 O O . GLU A 1 88 ? 1.270 14.611 -2.577 1.00 94.56 88 GLU A O 1
ATOM 685 N N . ILE A 1 89 ? 1.443 12.374 -2.687 1.00 92.81 89 ILE A N 1
ATOM 686 C CA . ILE A 1 89 ? 0.529 12.092 -1.572 1.00 92.81 89 ILE A CA 1
ATOM 687 C C . ILE A 1 89 ? 1.071 12.649 -0.249 1.00 92.81 89 ILE A C 1
ATOM 689 O O . ILE A 1 89 ? 0.329 13.284 0.502 1.00 92.81 89 ILE A O 1
ATOM 693 N N . GLU A 1 90 ? 2.358 12.446 0.036 1.00 90.06 90 GLU A N 1
ATOM 694 C CA . GLU A 1 90 ? 3.015 12.957 1.245 1.00 90.06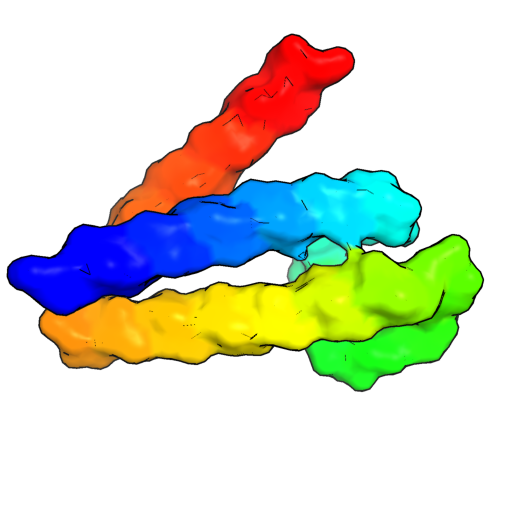 90 GLU A CA 1
ATOM 695 C C . GLU A 1 90 ? 2.945 14.483 1.324 1.00 90.06 90 GLU A C 1
ATOM 697 O O . GLU A 1 90 ? 2.575 15.036 2.360 1.00 90.06 90 GLU A O 1
ATOM 702 N N . LYS A 1 91 ? 3.211 15.174 0.208 1.00 91.69 91 LYS A N 1
ATOM 703 C CA . LYS A 1 91 ? 3.086 16.637 0.130 1.00 91.69 91 LYS A CA 1
ATOM 704 C C . LYS A 1 91 ? 1.669 17.112 0.436 1.00 91.69 91 LYS A C 1
ATOM 706 O O . LYS A 1 91 ? 1.510 18.109 1.134 1.00 91.69 91 LYS A O 1
ATOM 711 N N . ARG A 1 92 ? 0.641 16.412 -0.057 1.00 87.75 92 ARG A N 1
ATOM 712 C CA . ARG A 1 92 ? -0.755 16.758 0.255 1.00 87.75 92 ARG A CA 1
ATOM 713 C C . ARG A 1 92 ? -1.084 16.557 1.727 1.00 87.75 92 ARG A C 1
ATOM 715 O O . ARG A 1 92 ? -1.759 17.400 2.302 1.00 87.75 92 ARG A O 1
ATOM 722 N N . ARG A 1 93 ? -0.590 15.474 2.333 1.00 81.38 93 ARG A N 1
ATOM 723 C CA . ARG A 1 93 ? -0.779 15.198 3.764 1.00 81.38 93 ARG A CA 1
ATOM 724 C C . ARG A 1 93 ? -0.093 16.232 4.655 1.00 81.38 93 ARG A C 1
ATOM 726 O O . ARG A 1 93 ? -0.653 16.581 5.678 1.00 81.38 93 ARG A O 1
ATOM 733 N N . ALA A 1 94 ? 1.085 16.722 4.272 1.00 78.81 94 ALA A N 1
ATOM 734 C CA . ALA A 1 94 ? 1.819 17.726 5.046 1.00 78.81 94 ALA A CA 1
ATOM 735 C C . ALA A 1 94 ? 1.221 19.146 4.956 1.00 78.81 94 ALA A C 1
ATOM 737 O O . ALA A 1 94 ? 1.564 20.006 5.763 1.00 78.81 94 ALA A O 1
ATOM 738 N N . GLY A 1 95 ? 0.376 19.412 3.954 1.00 69.94 95 GLY A N 1
ATOM 739 C CA . GLY A 1 95 ? -0.298 20.698 3.751 1.00 69.94 95 GLY A CA 1
ATOM 740 C C . GLY A 1 95 ? -1.716 20.780 4.330 1.00 69.94 95 GLY A C 1
ATOM 741 O O . GLY A 1 95 ? -2.437 21.725 4.003 1.00 69.94 95 GLY A O 1
ATOM 742 N N . HIS A 1 96 ? -2.149 19.789 5.109 1.00 50.06 96 HIS A N 1
ATOM 743 C CA . HIS A 1 96 ? -3.425 19.741 5.835 1.00 50.06 96 HIS A CA 1
ATOM 744 C C . HIS A 1 96 ? -3.153 19.553 7.327 1.00 50.06 96 HIS A C 1
ATOM 746 O O . HIS A 1 96 ? -3.991 20.030 8.121 1.00 50.06 96 HIS A O 1
#

Foldseek 3Di:
DVLVVLLVLLLVLVLLLLVLCVQLVFDCVDVVSVVCLLVVPPVSCVSPVVSSVSSNVSVVVSVVSLVVCCVVPNNVVSVVSVVVSVVVSVVVVVVD

Radius of gyration: 13.75 Å; chains: 1; bounding box: 28×31×40 Å